Protein AF-A0A944YJB0-F1 (afdb_monomer_lite)

pLDDT: mean 83.65, std 10.59, range [33.44, 96.19]

Structure (mmCIF, N/CA/C/O backbone):
data_AF-A0A944YJB0-F1
#
_entry.id   AF-A0A944YJB0-F1
#
loop_
_atom_site.group_PDB
_atom_site.id
_atom_site.type_symbol
_atom_site.label_atom_id
_atom_site.label_alt_id
_atom_site.label_comp_id
_atom_site.label_asym_id
_atom_site.label_entity_id
_atom_site.label_seq_id
_atom_site.pdbx_PDB_ins_code
_atom_site.Cartn_x
_atom_site.Cartn_y
_atom_site.Cartn_z
_atom_site.occupancy
_atom_site.B_iso_or_equiv
_atom_site.auth_seq_id
_atom_site.auth_comp_id
_atom_site.auth_asym_id
_atom_site.auth_atom_id
_atom_site.pdbx_PDB_model_num
ATOM 1 N N . MET A 1 1 ? 10.398 2.019 25.885 1.00 33.44 1 MET A N 1
ATOM 2 C CA . MET A 1 1 ? 8.985 1.817 25.505 1.00 33.44 1 MET A CA 1
ATOM 3 C C . MET A 1 1 ? 8.683 2.812 24.390 1.00 33.44 1 MET A C 1
ATOM 5 O O . MET A 1 1 ? 8.705 4.005 24.660 1.00 33.44 1 MET A O 1
ATOM 9 N N . LYS A 1 2 ? 8.588 2.373 23.126 1.00 37.25 2 LYS A N 1
ATOM 10 C CA . LYS A 1 2 ? 8.251 3.279 22.013 1.00 37.25 2 LYS A CA 1
ATOM 11 C C . LYS A 1 2 ? 6.747 3.513 22.079 1.00 37.25 2 LYS A C 1
ATOM 13 O O . LYS A 1 2 ? 5.998 2.554 21.960 1.00 37.25 2 LYS A O 1
ATOM 18 N N . ILE A 1 3 ? 6.335 4.751 22.331 1.00 44.78 3 ILE A N 1
ATOM 19 C CA . ILE A 1 3 ? 4.931 5.157 22.259 1.00 44.78 3 ILE A CA 1
ATOM 20 C C . ILE A 1 3 ? 4.574 5.092 20.777 1.00 44.78 3 ILE A C 1
ATOM 22 O O . ILE A 1 3 ? 5.022 5.931 19.996 1.00 44.78 3 ILE A O 1
ATOM 26 N N . ILE A 1 4 ? 3.883 4.032 20.368 1.00 52.75 4 ILE A N 1
ATOM 27 C CA . ILE A 1 4 ? 3.372 3.929 19.009 1.00 52.75 4 ILE A CA 1
ATOM 28 C C . ILE A 1 4 ? 2.164 4.868 18.955 1.00 52.75 4 ILE A C 1
ATOM 30 O O . ILE A 1 4 ? 1.341 4.899 19.872 1.00 52.75 4 ILE A O 1
ATOM 34 N N . GLY A 1 5 ? 2.125 5.739 17.946 1.00 59.25 5 GLY A N 1
ATOM 35 C CA . GLY A 1 5 ? 1.084 6.756 17.834 1.00 59.25 5 GLY A CA 1
ATOM 36 C C . GLY A 1 5 ? -0.294 6.100 17.845 1.00 59.25 5 GLY A C 1
ATOM 37 O O . GLY A 1 5 ? -0.641 5.399 16.900 1.00 59.25 5 GLY A O 1
ATOM 38 N N . HIS A 1 6 ? -1.062 6.329 18.912 1.00 69.44 6 HIS A N 1
ATOM 39 C CA . HIS A 1 6 ? -2.416 5.787 19.072 1.00 69.44 6 HIS A CA 1
ATOM 40 C C . HIS A 1 6 ? -3.370 6.295 17.985 1.00 69.44 6 HIS A C 1
ATOM 42 O O . HIS A 1 6 ? -4.392 5.672 17.713 1.00 69.44 6 HIS A O 1
ATOM 48 N N . THR A 1 7 ? -3.032 7.429 17.370 1.00 78.19 7 THR A N 1
ATOM 49 C CA . THR A 1 7 ? -3.857 8.139 16.401 1.00 78.19 7 THR A CA 1
ATOM 50 C C . THR A 1 7 ? -3.038 8.578 15.187 1.00 78.19 7 THR A C 1
ATOM 52 O O . THR A 1 7 ? -1.800 8.619 15.192 1.00 78.19 7 THR A O 1
ATOM 55 N N . ILE A 1 8 ? -3.757 8.893 14.114 1.00 89.56 8 ILE A N 1
ATOM 56 C CA . ILE A 1 8 ? -3.221 9.402 12.856 1.00 89.56 8 ILE A CA 1
ATOM 57 C C . ILE A 1 8 ? -4.005 10.655 12.464 1.00 89.56 8 ILE A C 1
ATOM 59 O O . ILE A 1 8 ? -5.224 10.704 12.611 1.00 89.56 8 ILE A O 1
ATOM 63 N N . THR A 1 9 ? -3.311 11.697 12.022 1.00 91.94 9 THR A N 1
ATOM 64 C CA . THR A 1 9 ? -3.943 12.925 11.518 1.00 91.94 9 THR A CA 1
ATOM 65 C C . THR A 1 9 ? -4.574 12.691 10.146 1.00 91.94 9 THR A C 1
ATOM 67 O O . THR A 1 9 ? -4.224 11.738 9.456 1.00 91.94 9 THR A O 1
ATOM 70 N N . GLU A 1 10 ? -5.461 13.581 9.693 1.00 92.56 10 GLU A N 1
ATOM 71 C CA . GLU A 1 10 ? -6.036 13.492 8.339 1.00 92.56 10 GLU A CA 1
ATOM 72 C C . GLU A 1 10 ? -4.962 13.507 7.243 1.00 92.56 10 GLU A C 1
ATOM 74 O O . GLU A 1 10 ? -5.046 12.736 6.295 1.00 92.56 10 GLU A O 1
ATOM 79 N N . LYS A 1 11 ? -3.911 14.325 7.394 1.00 93.06 11 LYS A N 1
ATOM 80 C CA . LYS A 1 11 ? -2.787 14.370 6.441 1.00 93.06 11 LYS A CA 1
ATOM 81 C C . LYS A 1 11 ? -2.012 13.057 6.397 1.00 93.06 11 LYS A C 1
ATOM 83 O O . LYS A 1 11 ? -1.630 12.591 5.331 1.00 93.06 11 LYS A O 1
ATOM 88 N N . GLU A 1 12 ? -1.757 12.465 7.558 1.00 93.56 12 GLU A N 1
ATOM 89 C CA . GLU A 1 12 ? -1.099 11.164 7.620 1.00 93.56 12 GLU A CA 1
ATOM 90 C C . GLU A 1 12 ? -2.018 10.046 7.107 1.00 93.56 12 GLU A C 1
ATOM 92 O O . GLU A 1 12 ? -1.521 9.106 6.499 1.00 93.56 12 GLU A O 1
ATOM 97 N N . ALA A 1 13 ? -3.335 10.133 7.324 1.00 94.06 13 ALA A N 1
ATOM 98 C CA . ALA A 1 13 ? -4.310 9.169 6.815 1.00 94.06 13 ALA A CA 1
ATOM 99 C C . ALA A 1 13 ? -4.406 9.212 5.285 1.00 94.06 13 ALA A C 1
ATOM 101 O O . ALA A 1 13 ? -4.500 8.157 4.661 1.00 94.06 13 ALA A O 1
ATOM 102 N N . ASP A 1 14 ? -4.339 10.407 4.694 1.00 94.12 14 ASP A N 1
ATOM 103 C CA . ASP A 1 14 ? -4.261 10.610 3.245 1.00 94.12 14 ASP A CA 1
ATOM 104 C C . ASP A 1 14 ? -3.017 9.920 2.671 1.00 94.12 14 ASP A C 1
ATOM 106 O O . ASP A 1 14 ? -3.121 8.985 1.876 1.00 94.12 14 ASP A O 1
ATOM 110 N N . LEU A 1 15 ? -1.841 10.261 3.210 1.00 92.44 15 LEU A N 1
ATOM 111 C CA . LEU A 1 15 ? -0.568 9.658 2.815 1.00 92.44 15 LEU A CA 1
ATOM 112 C C . LEU A 1 15 ? -0.538 8.138 3.056 1.00 92.44 15 LEU A C 1
ATOM 114 O O . LEU A 1 15 ? 0.041 7.384 2.276 1.00 92.44 15 LEU A O 1
ATOM 118 N N . PHE A 1 16 ? -1.148 7.658 4.140 1.00 92.50 16 PHE A N 1
ATOM 119 C CA . PHE A 1 16 ? -1.271 6.231 4.426 1.00 92.50 16 PHE A CA 1
ATOM 120 C C . PHE A 1 16 ? -2.088 5.531 3.339 1.00 92.50 16 PHE A C 1
ATOM 122 O O . PHE A 1 16 ? -1.641 4.522 2.797 1.00 92.50 16 PHE A O 1
ATOM 129 N N . CYS A 1 17 ? -3.261 6.071 3.002 1.00 92.50 17 CYS A N 1
ATOM 130 C CA . CYS A 1 17 ? -4.140 5.519 1.975 1.00 92.50 17 CYS A CA 1
ATOM 131 C C . CYS A 1 17 ? -3.466 5.517 0.597 1.00 92.50 17 CYS A C 1
ATOM 133 O O . CYS A 1 17 ? -3.494 4.494 -0.086 1.00 92.50 17 CYS A O 1
ATOM 135 N N . GLU A 1 18 ? -2.792 6.608 0.230 1.00 90.12 18 GLU A N 1
ATOM 136 C CA . GLU A 1 18 ? -1.997 6.703 -0.998 1.00 90.12 18 GLU A CA 1
ATOM 137 C C . GLU A 1 18 ? -0.933 5.595 -1.061 1.00 90.12 18 GLU A C 1
ATOM 139 O O . GLU A 1 18 ? -0.835 4.857 -2.044 1.00 90.12 18 GLU A O 1
ATOM 144 N N . ARG A 1 19 ? -0.164 5.399 0.018 1.00 88.50 19 ARG A N 1
ATOM 145 C CA . ARG A 1 19 ? 0.891 4.375 0.046 1.00 88.50 19 ARG A CA 1
ATOM 146 C C . ARG A 1 19 ? 0.341 2.951 0.047 1.00 88.50 19 ARG A C 1
ATOM 148 O O . ARG A 1 19 ? 0.945 2.085 -0.586 1.00 88.50 19 ARG A O 1
ATOM 155 N N . ILE A 1 20 ? -0.788 2.697 0.711 1.00 89.19 20 ILE A N 1
ATOM 156 C CA . ILE A 1 20 ? -1.481 1.400 0.648 1.00 89.19 20 ILE A CA 1
ATOM 157 C C . ILE A 1 20 ? -1.942 1.107 -0.776 1.00 89.19 20 ILE A C 1
ATOM 159 O O . ILE A 1 20 ? -1.704 0.003 -1.267 1.00 89.19 20 ILE A O 1
ATOM 163 N N . PHE A 1 21 ? -2.535 2.095 -1.450 1.00 87.62 21 PHE A N 1
ATOM 164 C CA . PHE A 1 21 ? -2.920 1.973 -2.849 1.00 87.62 21 PHE A CA 1
ATOM 165 C C . PHE A 1 21 ? -1.706 1.596 -3.703 1.00 87.62 21 PHE A C 1
ATOM 167 O O . PHE A 1 21 ? -1.689 0.520 -4.295 1.00 87.62 21 PHE A O 1
ATOM 174 N N . CYS A 1 22 ? -0.637 2.395 -3.673 1.00 83.88 22 CYS A N 1
ATOM 175 C CA . CYS A 1 22 ? 0.575 2.127 -4.449 1.00 83.88 22 CYS A CA 1
ATOM 176 C C . CYS A 1 22 ? 1.168 0.734 -4.176 1.00 83.88 22 CYS A C 1
ATOM 178 O O . CYS A 1 22 ? 1.548 0.034 -5.112 1.00 83.88 22 CYS A O 1
ATOM 180 N N . LEU A 1 23 ? 1.226 0.293 -2.915 1.00 82.44 23 LEU A N 1
ATOM 181 C CA . LEU A 1 23 ? 1.753 -1.029 -2.555 1.00 82.44 23 LEU A CA 1
ATOM 182 C C . LEU A 1 23 ? 0.888 -2.178 -3.074 1.00 82.44 23 LEU A C 1
ATOM 184 O O . LEU A 1 23 ? 1.431 -3.163 -3.584 1.00 82.44 23 LEU A O 1
ATOM 188 N N . ALA A 1 24 ? -0.434 -2.062 -2.943 1.00 82.81 24 ALA A N 1
ATOM 189 C CA . ALA A 1 24 ? -1.361 -3.070 -3.436 1.00 82.81 24 ALA A CA 1
ATOM 190 C C . ALA A 1 24 ? -1.274 -3.213 -4.960 1.00 82.81 24 ALA A C 1
ATOM 192 O O . ALA A 1 24 ? -1.274 -4.326 -5.475 1.00 82.81 24 ALA A O 1
ATOM 193 N N . GLN A 1 25 ? -1.110 -2.090 -5.660 1.00 79.88 25 GLN A N 1
ATOM 194 C CA . GLN A 1 25 ? -0.963 -2.046 -7.112 1.00 79.88 25 GLN A CA 1
ATOM 195 C C . GLN A 1 25 ? 0.406 -2.548 -7.593 1.00 79.88 25 GLN A C 1
ATOM 197 O O . GLN A 1 25 ? 0.517 -3.139 -8.667 1.00 79.88 25 GLN A O 1
ATOM 202 N N . ALA A 1 26 ? 1.460 -2.316 -6.810 1.00 78.50 26 ALA A N 1
ATOM 203 C CA . ALA A 1 26 ? 2.826 -2.673 -7.168 1.00 78.50 26 ALA A CA 1
ATOM 204 C C . ALA A 1 26 ? 3.110 -4.174 -7.053 1.00 78.50 26 ALA A C 1
ATOM 206 O O . ALA A 1 26 ? 3.791 -4.739 -7.903 1.00 78.50 26 ALA A O 1
ATOM 207 N N . ARG A 1 27 ? 2.639 -4.831 -5.987 1.00 77.00 27 ARG A N 1
ATOM 208 C CA . ARG A 1 27 ? 3.052 -6.207 -5.652 1.00 77.00 27 ARG A CA 1
ATOM 209 C C . ARG A 1 27 ? 2.767 -7.246 -6.746 1.00 77.00 27 ARG A C 1
ATOM 211 O O . ARG A 1 27 ? 3.709 -7.972 -7.071 1.00 77.00 27 ARG A O 1
ATOM 218 N N . PRO A 1 28 ? 1.555 -7.322 -7.334 1.00 74.00 28 PRO A N 1
ATOM 219 C CA . PRO A 1 28 ? 1.283 -8.256 -8.429 1.00 74.00 28 PRO A CA 1
ATOM 220 C C . PRO A 1 28 ? 2.229 -8.024 -9.613 1.00 74.00 28 PRO A C 1
ATOM 222 O O . PRO A 1 28 ? 2.888 -8.948 -10.085 1.00 74.00 28 PRO A O 1
ATOM 225 N N . ARG A 1 29 ? 2.417 -6.752 -9.983 1.00 78.31 29 ARG A N 1
ATOM 226 C CA . ARG A 1 29 ? 3.264 -6.329 -11.105 1.00 78.31 29 ARG A CA 1
ATOM 227 C C . ARG A 1 29 ? 4.741 -6.622 -10.870 1.00 78.31 29 ARG A C 1
ATOM 229 O O . ARG A 1 29 ? 5.448 -7.001 -11.793 1.00 78.31 29 ARG A O 1
ATOM 236 N N . LEU A 1 30 ? 5.227 -6.497 -9.635 1.00 79.06 30 LEU A N 1
ATOM 237 C CA . LEU A 1 30 ? 6.613 -6.835 -9.301 1.00 79.06 30 LEU A CA 1
ATOM 238 C C . LEU A 1 30 ? 6.907 -8.319 -9.489 1.00 79.06 30 LEU A C 1
ATOM 240 O O . LEU A 1 30 ? 8.004 -8.653 -9.930 1.00 79.06 30 LEU A O 1
ATOM 244 N N . ARG A 1 31 ? 5.953 -9.200 -9.170 1.00 76.69 31 ARG A N 1
ATOM 245 C CA . ARG A 1 31 ? 6.117 -10.640 -9.401 1.00 76.69 31 ARG A CA 1
ATOM 246 C C . ARG A 1 31 ? 6.271 -10.933 -10.895 1.00 76.69 31 ARG A C 1
ATOM 248 O O . ARG A 1 31 ? 7.171 -11.682 -11.266 1.00 76.69 31 ARG A O 1
ATOM 255 N N . GLU A 1 32 ? 5.449 -10.299 -11.729 1.00 76.19 32 GLU A N 1
ATOM 256 C CA . GLU A 1 32 ? 5.470 -10.454 -13.188 1.00 76.19 32 GLU A CA 1
ATOM 257 C C . GLU A 1 32 ? 6.731 -9.858 -13.824 1.00 76.19 32 GLU A C 1
ATOM 259 O O . GLU A 1 32 ? 7.469 -10.557 -14.519 1.00 76.19 32 GLU A O 1
ATOM 264 N N . ILE A 1 33 ? 7.017 -8.581 -13.545 1.00 77.06 33 ILE A N 1
ATOM 265 C CA . ILE A 1 33 ? 8.134 -7.832 -14.139 1.00 77.06 33 ILE A CA 1
ATOM 266 C C . ILE A 1 33 ? 9.475 -8.489 -13.806 1.00 77.06 33 ILE A C 1
ATOM 268 O O . ILE A 1 33 ? 10.351 -8.577 -14.663 1.00 77.06 33 ILE A O 1
ATOM 272 N N . LEU A 1 34 ? 9.641 -8.954 -12.566 1.00 78.12 34 LEU A N 1
ATOM 273 C CA . LEU A 1 34 ? 10.890 -9.557 -12.099 1.00 78.12 34 LEU A CA 1
ATOM 274 C C . LEU A 1 34 ? 10.930 -11.077 -12.290 1.00 78.12 34 LEU A C 1
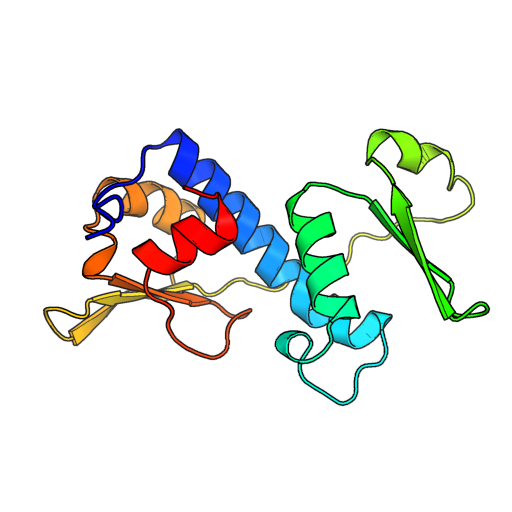ATOM 276 O O . LEU A 1 34 ? 11.915 -11.692 -11.885 1.00 78.12 34 LEU A O 1
ATOM 280 N N . LYS A 1 35 ? 9.880 -11.678 -12.872 1.00 80.00 35 LYS A N 1
ATOM 281 C CA . LYS A 1 35 ? 9.746 -13.128 -13.091 1.00 80.00 35 LYS A CA 1
ATOM 282 C C . LYS A 1 35 ? 10.100 -13.936 -11.837 1.00 80.00 35 LYS A C 1
ATOM 284 O O . LYS A 1 35 ? 10.925 -14.845 -11.877 1.00 80.00 35 LYS A O 1
ATOM 289 N N . LEU A 1 36 ? 9.530 -13.547 -10.697 1.00 77.19 36 LEU A N 1
ATOM 290 C CA . LEU A 1 36 ? 9.839 -14.181 -9.416 1.00 77.19 36 LEU A CA 1
ATOM 291 C C . LEU A 1 36 ? 9.023 -15.461 -9.238 1.00 77.19 36 LEU A C 1
ATOM 293 O O . LEU A 1 36 ? 7.796 -15.413 -9.221 1.00 77.19 36 LEU A O 1
ATOM 297 N N . ASP A 1 37 ? 9.714 -16.568 -8.966 1.00 76.25 37 ASP A N 1
ATOM 298 C CA . ASP A 1 37 ? 9.093 -17.847 -8.575 1.00 76.25 37 ASP A CA 1
ATOM 299 C C . ASP A 1 37 ? 8.578 -17.846 -7.122 1.00 76.25 37 ASP A C 1
ATOM 301 O O . ASP A 1 37 ? 7.941 -18.793 -6.665 1.00 76.25 37 ASP A O 1
ATOM 305 N N . SER A 1 38 ? 8.879 -16.790 -6.365 1.00 75.69 38 SER A N 1
ATOM 306 C CA . SER A 1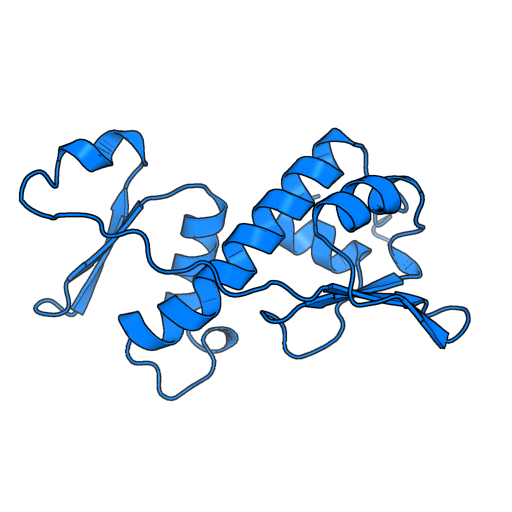 38 ? 8.554 -16.649 -4.943 1.00 75.69 38 SER A CA 1
ATOM 307 C C . SER A 1 38 ? 7.778 -15.364 -4.667 1.00 75.69 38 SER A C 1
ATOM 309 O O . SER A 1 38 ? 7.624 -14.495 -5.531 1.00 75.69 38 SER A O 1
ATOM 311 N N . ASP A 1 39 ? 7.263 -15.228 -3.444 1.00 74.88 39 ASP A N 1
ATOM 312 C CA . ASP A 1 39 ? 6.616 -13.986 -3.040 1.00 74.88 39 ASP A CA 1
ATOM 313 C C . ASP A 1 39 ? 7.596 -12.795 -3.084 1.00 74.88 39 ASP A C 1
ATOM 315 O O . ASP A 1 39 ? 8.701 -12.903 -2.538 1.00 74.88 39 ASP A O 1
ATOM 319 N N . PRO A 1 40 ? 7.214 -11.642 -3.678 1.00 77.12 40 PRO A N 1
ATOM 320 C CA . PRO A 1 40 ? 8.036 -10.432 -3.697 1.00 77.12 40 PRO A CA 1
ATOM 321 C C . PRO A 1 40 ? 8.595 -10.025 -2.327 1.00 77.12 40 PRO A C 1
ATOM 323 O O . PRO A 1 40 ? 9.688 -9.464 -2.254 1.00 77.12 40 PRO A O 1
ATOM 326 N N . LYS A 1 41 ? 7.907 -10.337 -1.220 1.00 75.25 41 LYS A N 1
ATOM 327 C CA . LYS A 1 41 ? 8.404 -10.054 0.135 1.00 75.25 41 LYS A CA 1
ATOM 328 C C . LYS A 1 41 ? 9.691 -10.808 0.480 1.00 75.25 41 LYS A C 1
ATOM 330 O O . LYS A 1 41 ? 10.395 -10.382 1.386 1.00 75.25 41 LYS A O 1
ATOM 335 N N . HIS A 1 42 ? 10.019 -11.897 -0.211 1.00 81.69 42 HIS A N 1
ATOM 336 C CA . HIS A 1 42 ? 11.244 -12.670 0.011 1.00 81.69 42 HIS A CA 1
ATOM 337 C C . HIS A 1 42 ? 12.394 -12.265 -0.921 1.00 81.69 42 HIS A C 1
ATOM 339 O O . HIS A 1 42 ? 13.523 -12.704 -0.716 1.00 81.69 42 HIS A O 1
ATOM 345 N N . SER A 1 43 ? 12.143 -11.391 -1.901 1.00 84.19 43 SER A N 1
ATOM 346 C CA . SER A 1 43 ? 13.161 -10.881 -2.822 1.00 84.19 43 SER A CA 1
ATOM 347 C C . SER A 1 43 ? 13.686 -9.513 -2.357 1.00 84.19 43 SER A C 1
ATOM 349 O O . SER A 1 43 ? 12.933 -8.533 -2.373 1.00 84.19 43 SER A O 1
ATOM 351 N N . PRO A 1 44 ? 14.980 -9.382 -1.992 1.00 85.75 44 PRO A N 1
ATOM 352 C CA . PRO A 1 44 ? 15.566 -8.089 -1.627 1.00 85.75 44 PRO A CA 1
ATOM 353 C C . PRO A 1 44 ? 15.435 -7.038 -2.737 1.00 85.75 44 PRO A C 1
ATOM 355 O O . PRO A 1 44 ? 15.224 -5.856 -2.458 1.00 85.75 44 PRO A O 1
ATOM 358 N N . LEU A 1 45 ? 15.519 -7.467 -4.002 1.00 84.56 45 LEU A N 1
ATOM 359 C CA . LEU A 1 45 ? 15.333 -6.595 -5.158 1.00 84.56 45 LEU A CA 1
ATOM 360 C C . LEU A 1 45 ? 13.889 -6.090 -5.238 1.00 84.56 45 LEU A C 1
ATOM 362 O O . LEU A 1 45 ? 13.674 -4.886 -5.365 1.00 84.56 45 LEU A O 1
ATOM 366 N N . ALA A 1 46 ? 12.901 -6.973 -5.088 1.00 84.25 46 ALA A N 1
ATOM 367 C CA . ALA A 1 46 ? 11.497 -6.575 -5.118 1.00 84.25 46 ALA A CA 1
ATOM 368 C C . ALA A 1 46 ? 11.134 -5.646 -3.952 1.00 84.25 46 ALA A C 1
ATOM 370 O O . ALA A 1 46 ? 10.442 -4.651 -4.159 1.00 84.25 46 ALA A O 1
ATOM 371 N N . GLN A 1 47 ? 11.666 -5.895 -2.749 1.00 84.06 47 GLN A N 1
ATOM 372 C CA . GLN A 1 47 ? 11.511 -4.977 -1.615 1.00 84.06 47 GLN A CA 1
ATOM 373 C C . GLN A 1 47 ? 12.117 -3.596 -1.905 1.00 84.06 47 GLN A C 1
ATOM 375 O O . GLN A 1 47 ? 11.502 -2.568 -1.608 1.00 84.06 47 GLN A O 1
ATOM 380 N N . LYS A 1 48 ? 13.314 -3.550 -2.510 1.00 85.69 48 LYS A N 1
ATOM 381 C CA . LYS A 1 48 ? 13.965 -2.292 -2.904 1.00 85.69 48 LYS A CA 1
ATOM 382 C C . LYS A 1 48 ? 13.106 -1.525 -3.907 1.00 85.69 48 LYS A C 1
ATOM 384 O O . LYS A 1 48 ? 12.921 -0.323 -3.733 1.00 85.69 48 LYS A O 1
ATOM 389 N N . ILE A 1 49 ? 12.570 -2.207 -4.916 1.00 86.06 49 ILE A N 1
ATOM 390 C CA . ILE A 1 49 ? 11.730 -1.599 -5.951 1.00 86.06 49 ILE A CA 1
ATOM 391 C C . ILE A 1 49 ? 10.408 -1.104 -5.357 1.00 86.06 49 ILE A C 1
ATOM 393 O O . ILE A 1 49 ? 10.059 0.056 -5.562 1.00 86.06 49 ILE A O 1
ATOM 397 N N . ALA A 1 50 ? 9.729 -1.915 -4.540 1.00 82.88 50 ALA A N 1
ATOM 398 C CA . ALA A 1 50 ? 8.508 -1.515 -3.841 1.00 82.88 50 ALA A CA 1
ATOM 399 C C . ALA A 1 50 ? 8.718 -0.242 -3.004 1.00 82.88 50 ALA A C 1
ATOM 401 O O . ALA A 1 50 ? 7.900 0.674 -3.042 1.00 82.88 50 ALA A O 1
ATOM 402 N N . LYS A 1 51 ? 9.856 -0.132 -2.305 1.00 84.06 51 LYS A N 1
ATOM 403 C CA . LYS A 1 51 ? 10.208 1.082 -1.558 1.00 84.06 51 LYS A CA 1
ATOM 404 C C . LYS A 1 51 ? 10.375 2.302 -2.467 1.00 84.06 51 LYS A C 1
ATOM 406 O O . LYS A 1 51 ? 9.974 3.390 -2.074 1.00 84.06 51 LYS A O 1
ATOM 411 N N . GLN A 1 52 ? 10.973 2.152 -3.650 1.00 85.62 52 GLN A N 1
ATOM 412 C CA . GLN A 1 52 ? 11.111 3.266 -4.595 1.00 85.62 52 GLN A CA 1
ATOM 413 C C . GLN A 1 52 ? 9.759 3.666 -5.210 1.00 85.62 52 GLN A C 1
ATOM 415 O O . GLN A 1 52 ? 9.509 4.862 -5.338 1.00 85.62 52 GLN A O 1
ATOM 420 N N . LEU A 1 53 ? 8.860 2.712 -5.489 1.00 80.81 53 LEU A N 1
ATOM 421 C CA . LEU A 1 53 ? 7.484 2.999 -5.939 1.00 80.81 53 LEU A CA 1
ATOM 422 C C . LEU A 1 53 ? 6.726 3.852 -4.930 1.00 80.81 53 LEU A C 1
ATOM 424 O O . LEU A 1 53 ? 6.148 4.870 -5.289 1.00 80.81 53 LEU A O 1
ATOM 428 N N . VAL A 1 54 ? 6.789 3.479 -3.651 1.00 80.31 54 VAL A N 1
ATOM 429 C CA . VAL A 1 54 ? 6.151 4.225 -2.554 1.00 80.31 54 VAL A CA 1
ATOM 430 C C . VAL A 1 54 ? 6.690 5.658 -2.422 1.00 80.31 54 VAL A C 1
ATOM 432 O O . VAL A 1 54 ? 6.025 6.522 -1.859 1.00 80.31 54 VAL A O 1
ATOM 435 N N . LEU A 1 55 ? 7.888 5.928 -2.946 1.00 81.44 55 LEU A N 1
ATOM 436 C CA . LEU A 1 55 ? 8.491 7.261 -2.993 1.00 81.44 55 LEU A CA 1
ATOM 437 C C . LEU A 1 55 ? 8.192 8.016 -4.304 1.00 81.44 55 LEU A C 1
ATOM 439 O O . LEU A 1 55 ? 8.834 9.037 -4.559 1.00 81.44 55 LEU A O 1
ATOM 443 N N . GLY A 1 56 ? 7.284 7.511 -5.146 1.00 78.56 56 GLY A N 1
ATOM 444 C CA . GLY A 1 56 ? 6.913 8.127 -6.423 1.00 78.56 56 GLY A CA 1
ATOM 445 C C . GLY A 1 56 ? 8.019 8.058 -7.480 1.00 78.56 56 GLY A C 1
ATOM 446 O O . GLY A 1 56 ? 8.166 8.965 -8.297 1.00 78.56 56 GLY A O 1
ATOM 447 N N . LYS A 1 57 ? 8.883 7.035 -7.433 1.00 84.62 57 LYS A N 1
ATOM 448 C CA . LYS A 1 57 ? 9.934 6.848 -8.443 1.00 84.62 57 LYS A CA 1
ATOM 449 C C . LYS A 1 57 ? 9.413 6.071 -9.641 1.00 84.62 57 LYS A C 1
ATOM 451 O O . LYS A 1 57 ? 8.749 5.049 -9.483 1.00 84.62 57 LYS A O 1
ATOM 456 N N . LEU A 1 58 ? 9.836 6.500 -10.826 1.00 82.62 58 LEU A N 1
ATOM 457 C CA . LEU A 1 58 ? 9.729 5.710 -12.044 1.00 82.62 58 LEU A CA 1
ATOM 458 C C . LEU A 1 58 ? 10.739 4.560 -11.979 1.00 82.62 58 LEU A C 1
ATOM 460 O O . LEU A 1 58 ? 11.913 4.774 -11.662 1.00 82.62 58 LEU A O 1
ATOM 464 N N . ILE A 1 59 ? 10.286 3.349 -12.292 1.00 85.44 59 ILE A N 1
ATOM 465 C CA . ILE A 1 59 ? 11.133 2.157 -12.362 1.00 85.44 59 ILE A CA 1
ATOM 466 C C . ILE A 1 59 ? 11.188 1.656 -13.785 1.00 85.44 59 ILE A C 1
ATOM 468 O O . ILE A 1 59 ? 10.159 1.473 -14.428 1.00 85.44 59 ILE A O 1
ATOM 472 N N . VAL A 1 60 ? 12.407 1.387 -14.234 1.00 84.56 60 VAL A N 1
ATOM 473 C CA . VAL A 1 60 ? 12.674 0.794 -15.539 1.00 84.56 60 VAL A CA 1
ATOM 474 C C . VAL A 1 60 ? 13.421 -0.506 -15.317 1.00 84.56 60 VAL A C 1
ATOM 476 O O . VAL A 1 60 ? 14.449 -0.521 -14.640 1.00 84.56 60 VAL A O 1
ATOM 479 N N . VAL A 1 61 ? 12.892 -1.587 -15.880 1.00 83.94 61 VAL A N 1
ATOM 480 C CA . VAL A 1 61 ? 13.509 -2.913 -15.836 1.00 83.94 61 VAL A CA 1
ATOM 481 C C . VAL A 1 61 ? 13.978 -3.266 -17.240 1.00 83.94 61 VAL A C 1
ATOM 483 O O . VAL A 1 61 ? 13.170 -3.430 -18.151 1.00 83.94 61 VAL A O 1
ATOM 486 N N . ASP A 1 62 ? 15.294 -3.356 -17.416 1.00 84.38 62 ASP A N 1
ATOM 487 C CA . ASP A 1 62 ? 15.920 -3.813 -18.653 1.00 84.38 62 ASP A CA 1
ATOM 488 C C . ASP A 1 62 ? 16.123 -5.329 -18.564 1.00 84.38 62 ASP A C 1
ATOM 490 O O . ASP A 1 62 ? 17.108 -5.816 -18.007 1.00 84.38 62 ASP A O 1
ATOM 494 N N . ASN A 1 63 ? 15.175 -6.082 -19.121 1.00 79.25 63 ASN A N 1
ATOM 495 C CA . ASN A 1 63 ? 15.216 -7.546 -19.134 1.00 79.25 63 ASN A CA 1
ATOM 496 C C . ASN A 1 63 ? 16.365 -8.121 -19.977 1.00 79.25 63 ASN A C 1
ATOM 498 O O . ASN A 1 63 ? 16.740 -9.271 -19.774 1.00 79.25 63 ASN A O 1
ATOM 502 N N . ASN A 1 64 ? 16.926 -7.357 -20.922 1.00 84.06 64 ASN A N 1
ATOM 503 C CA . ASN A 1 64 ? 18.049 -7.831 -21.733 1.00 84.06 64 ASN A CA 1
ATOM 504 C C . ASN A 1 64 ? 19.356 -7.767 -20.938 1.00 84.06 64 ASN A C 1
ATOM 506 O O . ASN A 1 64 ? 20.210 -8.642 -21.070 1.00 84.06 64 ASN A O 1
ATOM 510 N N . LYS A 1 65 ? 19.504 -6.730 -20.108 1.00 84.50 65 LYS A N 1
ATOM 511 C CA . LYS A 1 65 ? 20.674 -6.534 -19.241 1.00 84.50 65 LYS A CA 1
ATOM 512 C C . LYS A 1 65 ? 20.497 -7.096 -17.832 1.00 84.50 65 LYS A C 1
ATOM 514 O O . LYS A 1 65 ? 21.472 -7.148 -17.092 1.00 84.50 65 LYS A O 1
ATOM 519 N N . ASN A 1 66 ? 19.289 -7.538 -17.476 1.00 79.38 66 ASN A N 1
ATOM 520 C CA . ASN A 1 66 ? 18.895 -7.895 -16.110 1.00 79.38 66 ASN A CA 1
ATOM 521 C C . ASN A 1 66 ? 19.164 -6.764 -15.101 1.00 79.38 66 ASN A C 1
ATOM 523 O O . ASN A 1 66 ? 19.592 -7.015 -13.975 1.00 79.38 66 ASN A O 1
ATOM 527 N N . ASP A 1 67 ? 18.902 -5.522 -15.511 1.00 84.38 67 ASP A N 1
ATOM 528 C CA . ASP A 1 67 ? 19.171 -4.323 -14.715 1.00 84.38 67 ASP A CA 1
ATOM 529 C C . ASP A 1 67 ? 17.889 -3.571 -14.346 1.00 84.38 67 ASP A C 1
ATOM 531 O O . ASP A 1 67 ? 16.882 -3.609 -15.058 1.00 84.38 67 ASP A O 1
ATOM 535 N N . VAL A 1 68 ? 17.939 -2.852 -13.221 1.00 86.12 68 VAL A N 1
ATOM 536 C CA . VAL A 1 68 ? 16.825 -2.038 -12.718 1.00 86.12 68 VAL A CA 1
ATOM 537 C C . VAL A 1 68 ? 17.296 -0.623 -12.409 1.00 86.12 68 VAL A C 1
ATOM 539 O O . VAL A 1 68 ? 18.188 -0.415 -11.583 1.00 86.12 68 VAL A O 1
ATOM 542 N N . PHE A 1 69 ? 16.636 0.356 -13.020 1.00 87.31 69 PHE A N 1
ATOM 543 C CA . PHE A 1 69 ? 16.923 1.777 -12.862 1.00 87.31 69 PHE A CA 1
ATOM 544 C C . PHE A 1 69 ? 15.781 2.494 -12.137 1.00 87.31 69 PHE A C 1
ATOM 546 O O . PHE A 1 69 ? 14.608 2.155 -12.300 1.00 87.31 69 PHE A O 1
ATOM 553 N N . PHE A 1 70 ? 16.137 3.512 -11.348 1.00 88.81 70 PHE A N 1
ATOM 554 C CA . PHE A 1 70 ? 15.193 4.345 -10.604 1.00 88.81 70 PHE A CA 1
ATOM 555 C C . PHE A 1 70 ? 15.343 5.797 -11.030 1.00 88.81 70 PHE A C 1
ATOM 557 O O . PHE A 1 70 ? 16.402 6.400 -10.843 1.00 88.81 70 PHE A O 1
ATOM 564 N N . PHE A 1 71 ? 14.265 6.376 -11.534 1.00 85.38 71 PHE A N 1
ATOM 565 C CA . PHE A 1 71 ? 14.223 7.768 -11.946 1.00 85.38 71 PHE A CA 1
ATOM 566 C C . PHE A 1 71 ? 13.194 8.535 -11.124 1.00 85.38 71 PHE A C 1
ATOM 568 O O . PHE A 1 71 ? 12.306 7.974 -10.482 1.00 85.38 71 PHE A O 1
ATOM 575 N N . ARG A 1 72 ? 13.343 9.855 -11.098 1.00 83.94 72 ARG A N 1
ATOM 576 C CA . ARG A 1 72 ? 12.254 10.726 -10.662 1.00 83.94 72 ARG A CA 1
ATOM 577 C C . ARG A 1 72 ? 11.182 10.737 -11.755 1.00 83.94 72 ARG A C 1
ATOM 579 O O . ARG A 1 72 ? 11.504 10.550 -12.924 1.00 83.94 72 ARG A O 1
ATOM 586 N N . GLU A 1 73 ? 9.928 10.935 -11.370 1.00 76.31 73 GLU A N 1
ATOM 587 C CA . GLU A 1 73 ? 8.798 10.971 -12.308 1.00 76.31 73 GLU A CA 1
ATOM 588 C C . GLU A 1 73 ? 8.964 12.043 -13.399 1.00 76.31 73 GLU A C 1
ATOM 590 O O . GLU A 1 73 ? 8.621 11.813 -14.558 1.00 76.31 73 GLU A O 1
ATOM 595 N N . ASP A 1 74 ? 9.584 13.177 -13.056 1.00 81.56 74 ASP A N 1
ATOM 596 C CA . ASP A 1 74 ? 9.888 14.271 -13.984 1.00 81.56 74 ASP A CA 1
ATOM 597 C C . ASP A 1 74 ? 10.809 13.856 -15.138 1.00 81.56 74 ASP A C 1
ATOM 599 O O . ASP A 1 74 ? 10.827 14.546 -16.148 1.00 81.56 74 ASP A O 1
ATOM 603 N N . LYS A 1 75 ? 11.515 12.722 -15.042 1.00 82.12 75 LYS A N 1
ATOM 604 C CA . LYS A 1 75 ? 12.348 12.138 -16.107 1.00 82.12 75 LYS A CA 1
ATOM 605 C C . LYS A 1 75 ? 11.598 11.176 -17.030 1.00 82.12 75 LYS A C 1
ATOM 607 O O . LYS A 1 75 ? 12.207 10.605 -17.927 1.00 82.12 75 LYS A O 1
ATOM 612 N N . SER A 1 76 ? 10.292 10.984 -16.852 1.00 75.06 76 SER A N 1
ATOM 613 C CA . SER A 1 76 ? 9.478 10.133 -17.739 1.00 75.06 76 SER A CA 1
ATOM 614 C C . SER A 1 76 ? 9.565 10.545 -19.217 1.00 75.06 76 SER A C 1
ATOM 616 O O . SER A 1 76 ? 9.546 9.684 -20.090 1.00 75.06 76 SER A O 1
ATOM 618 N N . HIS A 1 77 ? 9.762 11.837 -19.498 1.00 79.31 77 HIS A N 1
ATOM 619 C CA . HIS A 1 77 ? 9.963 12.369 -20.849 1.00 79.31 77 HIS A CA 1
ATOM 620 C C . HIS A 1 77 ? 11.243 11.872 -21.545 1.00 79.31 77 HIS A C 1
ATOM 622 O O . HIS A 1 77 ? 11.356 12.024 -22.756 1.00 79.31 77 HIS A O 1
ATOM 628 N N . GLU A 1 78 ? 12.204 11.291 -20.817 1.00 82.44 78 GLU A N 1
ATOM 629 C CA . GLU A 1 78 ? 13.407 10.682 -21.406 1.00 82.44 78 GLU A CA 1
ATOM 630 C C . GLU A 1 78 ? 13.077 9.374 -22.158 1.00 82.44 78 GLU A C 1
ATOM 632 O O . GLU A 1 78 ? 13.883 8.902 -22.956 1.00 82.44 78 GLU A O 1
ATOM 637 N N . PHE A 1 79 ? 11.883 8.804 -21.949 1.00 78.38 79 PHE A N 1
ATOM 638 C CA . PHE A 1 79 ? 11.418 7.555 -22.559 1.00 78.38 79 PHE A CA 1
ATOM 639 C C . PHE A 1 79 ? 10.382 7.807 -23.666 1.00 78.38 79 PHE A C 1
ATOM 641 O O . PHE A 1 79 ? 9.298 7.228 -23.656 1.00 78.38 79 PHE A O 1
ATOM 648 N N . THR A 1 80 ? 10.706 8.672 -24.634 1.00 75.31 80 THR A N 1
ATOM 649 C CA . THR A 1 80 ? 9.785 9.075 -25.721 1.00 75.31 80 THR A CA 1
ATOM 650 C C . THR A 1 80 ? 9.327 7.925 -26.610 1.00 75.31 80 THR A C 1
ATOM 652 O O . THR A 1 80 ? 8.246 7.988 -27.192 1.00 75.31 80 THR A O 1
ATOM 655 N N . ASP A 1 81 ? 10.136 6.872 -26.698 1.00 81.50 81 ASP A N 1
ATOM 656 C CA . ASP A 1 81 ? 9.898 5.734 -27.588 1.00 81.50 81 ASP A CA 1
ATOM 657 C C . ASP A 1 81 ? 9.087 4.621 -26.902 1.00 81.50 81 ASP A C 1
ATOM 659 O O . ASP A 1 81 ? 8.812 3.579 -27.498 1.00 81.50 81 ASP A O 1
ATOM 663 N N . VAL A 1 82 ? 8.697 4.828 -25.639 1.00 73.81 82 VAL A N 1
ATOM 664 C CA . VAL A 1 82 ? 7.932 3.869 -24.843 1.00 73.81 82 VAL A CA 1
ATOM 665 C C . VAL A 1 82 ? 6.533 4.422 -24.610 1.00 73.81 82 VAL A C 1
ATOM 667 O O . VAL A 1 82 ? 6.337 5.410 -23.907 1.00 73.81 82 VAL A O 1
ATOM 670 N N . THR A 1 83 ? 5.527 3.753 -25.170 1.00 74.31 83 THR A N 1
ATOM 671 C CA . THR A 1 83 ? 4.133 4.049 -24.821 1.00 74.31 83 THR A CA 1
ATOM 672 C C . THR A 1 83 ? 3.816 3.409 -23.475 1.00 74.31 83 THR A C 1
ATOM 674 O O . THR A 1 83 ? 3.763 2.185 -23.359 1.00 74.31 83 THR A O 1
ATOM 677 N N . LEU A 1 84 ? 3.603 4.238 -22.454 1.00 71.25 84 LEU A N 1
ATOM 678 C CA . LEU A 1 84 ? 3.127 3.785 -21.151 1.00 71.25 84 LEU A CA 1
ATOM 679 C C . LEU A 1 84 ? 1.625 3.517 -21.245 1.00 71.25 84 LEU A C 1
ATOM 681 O O . LEU A 1 84 ? 0.815 4.443 -21.254 1.00 71.25 84 LEU A O 1
ATOM 685 N N . LEU A 1 85 ? 1.255 2.245 -21.340 1.00 70.00 85 LEU A N 1
ATOM 686 C CA . LEU A 1 85 ? -0.137 1.834 -21.225 1.00 70.00 85 LEU A CA 1
ATOM 687 C C . LEU A 1 85 ? -0.464 1.672 -19.744 1.00 70.00 85 LEU A C 1
ATOM 689 O O . LEU A 1 85 ? 0.181 0.893 -19.041 1.00 70.00 85 LEU A O 1
ATOM 693 N N . ALA A 1 86 ? -1.446 2.438 -19.275 1.00 69.19 86 ALA A N 1
ATOM 694 C CA . ALA A 1 86 ? -2.011 2.216 -17.958 1.00 69.19 86 ALA A CA 1
ATOM 695 C C . ALA A 1 86 ? -2.726 0.866 -17.980 1.00 69.19 86 ALA A C 1
ATOM 697 O O . ALA A 1 86 ? -3.629 0.636 -18.782 1.00 69.19 86 ALA A O 1
ATOM 698 N N . ASP A 1 87 ? -2.269 -0.020 -17.117 1.00 69.69 87 ASP A N 1
ATOM 699 C CA . ASP A 1 87 ? -2.907 -1.300 -16.891 1.00 69.69 87 ASP A CA 1
ATOM 700 C C . ASP A 1 87 ? -4.154 -1.112 -16.013 1.00 69.69 87 ASP A C 1
ATOM 702 O O . ASP A 1 87 ? -4.250 -0.138 -15.252 1.00 69.69 87 ASP A O 1
ATOM 706 N N . GLU A 1 88 ? -5.121 -2.025 -16.120 1.00 69.19 88 GLU A N 1
ATOM 707 C CA . GL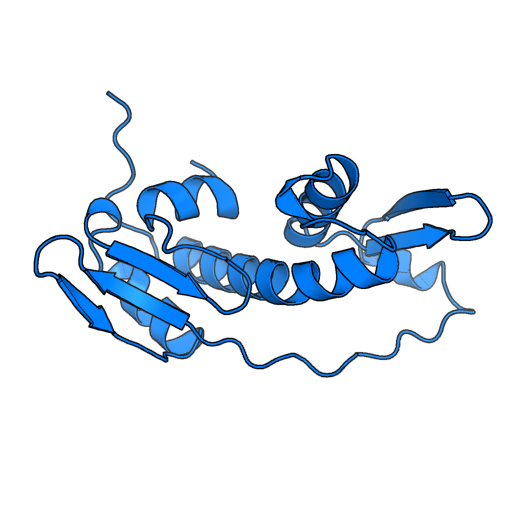U A 1 88 ? -6.331 -1.947 -15.305 1.00 69.19 88 GLU A CA 1
ATOM 708 C C . GLU A 1 88 ? -5.946 -1.976 -13.822 1.00 69.19 88 GLU A C 1
ATOM 710 O O . GLU A 1 88 ? -5.047 -2.696 -13.380 1.00 69.19 88 GLU A O 1
ATOM 715 N N . THR A 1 89 ? -6.576 -1.112 -13.032 1.00 68.94 89 THR A N 1
ATOM 716 C CA . THR A 1 89 ? -6.293 -1.023 -11.599 1.00 68.94 89 THR A CA 1
ATOM 717 C C . THR A 1 89 ? -7.055 -2.150 -10.905 1.00 68.94 89 THR A C 1
ATOM 719 O O . THR A 1 89 ? -8.279 -2.045 -10.828 1.00 68.94 89 THR A O 1
ATOM 722 N N . PRO A 1 90 ? -6.395 -3.218 -10.406 1.00 67.94 90 PRO A N 1
ATOM 723 C CA . PRO A 1 90 ? -7.072 -4.252 -9.637 1.00 67.94 90 PRO A CA 1
ATOM 724 C C . PRO A 1 90 ? -7.872 -3.644 -8.490 1.00 67.94 90 PRO A C 1
ATOM 726 O O . PRO A 1 90 ? -7.397 -2.725 -7.805 1.00 67.94 90 PRO A O 1
ATOM 729 N N . GLU A 1 91 ? -9.080 -4.174 -8.287 1.00 77.38 91 GLU A N 1
ATOM 730 C CA . GLU A 1 91 ? -9.934 -3.783 -7.172 1.00 77.38 91 GLU A CA 1
ATOM 731 C C . GLU A 1 91 ? -9.207 -4.032 -5.848 1.00 77.38 91 GLU A C 1
ATOM 733 O O . GLU A 1 91 ? -8.614 -5.087 -5.616 1.00 77.38 91 GLU A O 1
ATOM 738 N N . LEU A 1 92 ? -9.225 -3.018 -4.983 1.00 85.69 92 LEU A N 1
ATOM 739 C CA . LEU A 1 92 ? -8.606 -3.088 -3.670 1.00 85.69 92 LEU A CA 1
ATOM 740 C C . LEU A 1 92 ? -9.676 -3.364 -2.621 1.00 85.69 92 LEU A C 1
ATOM 742 O O . LEU A 1 92 ? -10.414 -2.462 -2.218 1.00 85.69 92 LEU A O 1
ATOM 746 N N . GLU A 1 93 ? -9.709 -4.597 -2.138 1.00 89.62 93 GLU A N 1
ATOM 747 C CA . GLU A 1 93 ? -10.496 -4.961 -0.970 1.00 89.62 93 GLU A CA 1
ATOM 748 C C . GLU A 1 93 ? -9.706 -4.608 0.287 1.00 89.62 93 GLU A C 1
ATOM 750 O O . GLU A 1 93 ? -8.512 -4.894 0.382 1.00 89.62 93 GLU A O 1
ATOM 755 N N . ILE A 1 94 ? -10.364 -3.966 1.253 1.00 93.81 94 ILE A N 1
ATOM 756 C CA . ILE A 1 94 ? -9.762 -3.599 2.537 1.00 93.81 94 ILE A CA 1
ATOM 757 C C . ILE A 1 94 ? -10.659 -4.100 3.654 1.00 93.81 94 ILE A C 1
ATOM 759 O O . ILE A 1 94 ? -11.851 -3.792 3.693 1.00 93.81 94 ILE A O 1
ATOM 763 N N . HIS A 1 95 ? -10.062 -4.822 4.592 1.00 95.88 95 HIS A N 1
ATOM 764 C CA . HIS A 1 95 ? -10.717 -5.345 5.779 1.00 95.88 95 HIS A CA 1
ATOM 765 C C . HIS A 1 95 ? -9.997 -4.825 7.021 1.00 95.88 95 HIS A C 1
ATOM 767 O O . HIS A 1 95 ? -8.768 -4.798 7.088 1.00 95.88 95 HIS A O 1
ATOM 773 N N . LEU A 1 96 ? -10.766 -4.404 8.019 1.00 95.94 96 LEU A N 1
ATOM 774 C CA . LEU A 1 96 ? -10.266 -4.037 9.337 1.00 95.94 96 LEU A CA 1
ATOM 775 C C . LEU A 1 96 ? -10.721 -5.078 10.350 1.00 95.94 96 LEU A C 1
ATOM 777 O O . LEU A 1 96 ? -11.900 -5.408 10.411 1.00 95.94 96 LEU A O 1
ATOM 781 N N . TYR A 1 97 ? -9.808 -5.538 11.190 1.00 96.19 97 TYR A N 1
ATOM 782 C CA . TYR A 1 97 ? -10.098 -6.444 12.289 1.00 96.19 97 TYR A CA 1
ATOM 783 C C . TYR A 1 97 ? -9.826 -5.743 13.616 1.00 96.19 97 TYR A C 1
ATOM 785 O O . TYR A 1 97 ? -8.728 -5.243 13.852 1.00 96.19 97 TYR A O 1
ATOM 793 N N . ASN A 1 98 ? -10.834 -5.676 14.481 1.00 94.81 98 ASN A N 1
ATOM 794 C CA . ASN A 1 98 ? -10.704 -5.136 15.825 1.00 94.81 98 ASN A CA 1
ATOM 795 C C . ASN A 1 98 ? -10.214 -6.243 16.770 1.00 94.81 98 ASN A C 1
ATOM 797 O O . ASN A 1 98 ? -10.969 -7.135 17.156 1.00 94.81 98 ASN A O 1
ATOM 801 N N . ASN A 1 99 ? -8.955 -6.147 17.188 1.00 92.31 99 ASN A N 1
ATOM 802 C CA . ASN A 1 99 ? -8.291 -7.123 18.051 1.00 92.31 99 ASN A CA 1
ATOM 803 C C . ASN A 1 99 ? -8.893 -7.185 19.465 1.00 92.31 99 ASN A C 1
ATOM 805 O O . ASN A 1 99 ? -8.718 -8.178 20.166 1.00 92.31 99 ASN A O 1
ATOM 809 N N . ARG A 1 100 ? -9.601 -6.136 19.902 1.00 91.25 100 ARG A N 1
ATOM 810 C CA . ARG A 1 100 ? -10.179 -6.042 21.248 1.00 91.25 100 ARG A CA 1
ATOM 811 C C . ARG A 1 100 ? -11.498 -6.797 21.382 1.00 91.25 100 ARG A C 1
ATOM 813 O O . ARG A 1 100 ? -11.765 -7.359 22.439 1.00 91.25 100 ARG A O 1
ATOM 820 N N . ASN A 1 101 ? -12.342 -6.772 20.353 1.00 9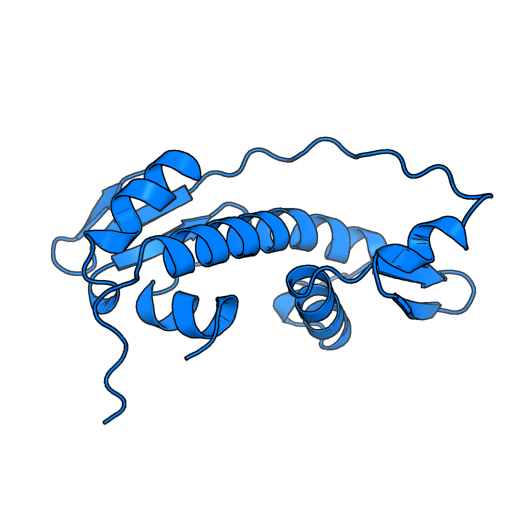3.00 101 ASN A N 1
ATOM 821 C CA . ASN A 1 101 ? -13.670 -7.398 20.386 1.00 93.00 101 ASN A CA 1
ATOM 822 C C . ASN A 1 101 ? -13.881 -8.480 19.316 1.00 93.00 101 ASN A C 1
ATOM 824 O O . ASN A 1 101 ? -14.972 -9.039 19.236 1.00 93.00 101 ASN A O 1
ATOM 828 N N . GLY A 1 102 ? -12.859 -8.776 18.510 1.00 92.06 102 GLY A N 1
ATOM 829 C CA . GLY A 1 102 ? -12.886 -9.816 17.483 1.00 92.06 102 GLY A CA 1
ATOM 830 C C . GLY A 1 102 ? -13.775 -9.499 16.282 1.00 92.06 102 GLY A C 1
ATOM 831 O O . GLY A 1 102 ? -14.133 -10.401 15.530 1.00 92.06 102 GLY A O 1
ATOM 832 N N . LYS A 1 103 ? -14.186 -8.237 16.108 1.00 94.19 103 LYS A N 1
ATOM 833 C CA . LYS A 1 103 ? -15.085 -7.840 15.025 1.00 94.19 103 LYS A CA 1
ATOM 834 C C . LYS A 1 103 ? -14.308 -7.462 13.772 1.00 94.19 103 LYS A C 1
ATOM 836 O O . LYS A 1 103 ? -13.428 -6.604 13.814 1.00 94.19 103 LYS A O 1
ATOM 841 N N . GLU A 1 104 ? -14.731 -8.017 12.646 1.00 93.88 104 GLU A N 1
ATOM 842 C CA . GLU A 1 104 ? -14.264 -7.621 11.323 1.00 93.88 104 GLU A CA 1
ATOM 843 C C . GLU A 1 104 ? -15.188 -6.567 10.687 1.00 93.88 104 GLU A C 1
ATOM 845 O O . GLU A 1 104 ? -16.406 -6.550 10.899 1.00 93.88 104 GLU A O 1
ATOM 850 N N . LEU A 1 105 ? -14.598 -5.661 9.915 1.00 93.31 105 LEU A N 1
ATOM 851 C CA . LEU A 1 105 ? -15.262 -4.626 9.139 1.00 93.31 105 LEU A CA 1
ATOM 852 C C . LEU A 1 105 ? -14.655 -4.601 7.731 1.00 93.31 105 LEU A C 1
ATOM 854 O O . LEU A 1 105 ? -13.549 -4.102 7.543 1.00 93.31 105 LEU A O 1
ATOM 858 N N . GLY A 1 106 ? -15.392 -5.088 6.739 1.00 91.38 106 GLY A N 1
ATOM 859 C CA . GLY A 1 106 ? -14.930 -5.117 5.355 1.00 91.38 106 GLY A CA 1
ATOM 860 C C . GLY A 1 106 ? -15.888 -5.876 4.431 1.00 91.38 106 GLY A C 1
ATOM 861 O O . GLY A 1 106 ? -16.794 -6.544 4.936 1.00 91.38 106 GLY A O 1
ATOM 862 N N . PRO A 1 107 ? -15.719 -5.752 3.104 1.00 93.62 107 PRO A N 1
ATOM 863 C CA . PRO A 1 107 ? -14.761 -4.866 2.440 1.00 93.62 107 PRO A CA 1
ATOM 864 C C . PRO A 1 107 ? -15.163 -3.382 2.558 1.00 93.62 107 PRO A C 1
ATOM 866 O O . PRO A 1 107 ? -16.344 -3.024 2.560 1.00 93.62 107 PRO A O 1
ATOM 869 N N . ILE A 1 108 ? -14.179 -2.491 2.696 1.00 94.25 108 ILE A N 1
ATOM 870 C CA . ILE A 1 108 ? -14.363 -1.032 2.671 1.00 94.25 108 ILE A CA 1
ATOM 871 C C . ILE A 1 108 ? -13.494 -0.393 1.587 1.00 94.25 108 ILE A C 1
ATOM 873 O O . ILE A 1 108 ? -12.424 -0.893 1.261 1.00 94.25 108 ILE A O 1
ATOM 877 N N . SER A 1 109 ? -13.931 0.746 1.048 1.00 91.81 109 SER A N 1
ATOM 878 C CA . SER A 1 109 ? -13.121 1.521 0.104 1.00 91.81 109 SER A CA 1
ATOM 879 C C . SER A 1 109 ? -11.972 2.259 0.802 1.00 91.81 109 SER A C 1
ATOM 881 O O . SER A 1 109 ? -12.065 2.582 1.990 1.00 91.81 109 SER A O 1
ATOM 883 N N . LEU A 1 110 ? -10.933 2.624 0.040 1.00 91.50 110 LEU A N 1
ATOM 884 C CA . LEU A 1 110 ? -9.866 3.539 0.483 1.00 91.50 110 LEU A CA 1
ATOM 885 C C . LEU A 1 110 ? -10.424 4.838 1.073 1.00 91.50 110 LEU A C 1
ATOM 887 O O . LEU A 1 110 ? -9.986 5.274 2.132 1.00 91.50 110 LEU A O 1
ATOM 891 N N . LEU A 1 111 ? -11.443 5.420 0.434 1.00 92.69 111 LEU A N 1
ATOM 892 C CA . LEU A 1 111 ? -12.088 6.640 0.920 1.00 92.69 111 LEU A CA 1
ATOM 893 C C . LEU A 1 111 ? -12.735 6.434 2.298 1.00 92.69 111 LEU A C 1
ATOM 895 O O . LEU A 1 111 ? -12.633 7.283 3.182 1.00 92.69 111 LEU A O 1
ATOM 899 N N . LYS A 1 112 ? -13.392 5.290 2.513 1.00 94.44 112 LYS A N 1
ATOM 900 C CA . LYS A 1 112 ? -13.974 4.962 3.817 1.00 94.44 112 LYS A CA 1
ATOM 901 C C . LYS A 1 112 ? -12.886 4.708 4.861 1.00 94.44 112 LYS A C 1
ATOM 903 O O . LYS A 1 112 ? -13.043 5.153 5.995 1.00 94.44 11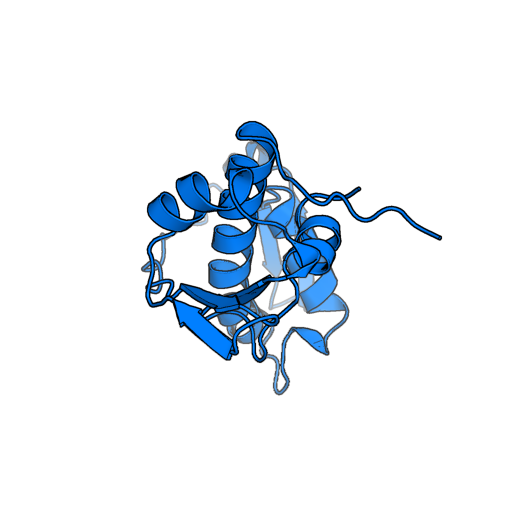2 LYS A O 1
ATOM 908 N N . LEU A 1 113 ? -11.792 4.042 4.486 1.00 94.62 113 LEU A N 1
ATOM 909 C CA . LEU A 1 113 ? -10.630 3.861 5.356 1.00 94.62 113 LEU A CA 1
ATOM 910 C C . LEU A 1 113 ? -10.048 5.216 5.790 1.00 94.62 113 LEU A C 1
ATOM 912 O O . LEU A 1 113 ? -9.865 5.423 6.987 1.00 94.62 113 LEU A O 1
ATOM 916 N N . TYR A 1 114 ? -9.844 6.147 4.854 1.00 95.00 114 TYR A N 1
ATOM 917 C CA . TYR A 1 114 ? -9.356 7.503 5.120 1.00 95.00 114 TYR A CA 1
ATOM 918 C C . TYR A 1 114 ? -10.162 8.206 6.222 1.00 95.00 114 TYR A C 1
ATOM 920 O O . TYR A 1 114 ? -9.590 8.697 7.191 1.00 95.00 114 TYR A O 1
ATOM 928 N N . TYR A 1 115 ? -11.496 8.181 6.141 1.00 94.81 115 TYR A N 1
ATOM 929 C CA . TYR A 1 115 ? -12.354 8.814 7.152 1.00 94.81 115 TYR A CA 1
ATOM 930 C C . TYR A 1 115 ? -12.427 8.068 8.491 1.00 94.81 115 TYR A C 1
ATOM 932 O O . TYR A 1 115 ? -12.845 8.652 9.500 1.00 94.81 115 TYR A O 1
ATOM 940 N N . LEU A 1 116 ? -12.101 6.774 8.506 1.00 93.75 116 LEU A N 1
ATOM 941 C CA . LEU A 1 116 ? -12.080 5.963 9.721 1.00 93.75 116 LEU A CA 1
ATOM 942 C C . LEU A 1 116 ? -10.765 6.133 10.476 1.00 93.75 116 LEU A C 1
ATOM 944 O O . LEU A 1 116 ? -10.808 6.306 11.689 1.00 93.75 116 LEU A O 1
ATOM 948 N N . LEU A 1 117 ? -9.629 6.118 9.776 1.00 93.75 117 LEU A N 1
ATOM 949 C CA . LEU A 1 117 ? -8.280 6.096 10.345 1.00 93.75 117 LEU A CA 1
ATOM 950 C C . LEU A 1 117 ? -8.067 7.102 11.497 1.00 93.75 117 LEU A C 1
ATOM 952 O O . LEU A 1 117 ? -7.653 6.656 12.568 1.00 93.75 117 LEU A O 1
ATOM 956 N N . PRO A 1 118 ? -8.426 8.399 11.377 1.00 92.88 118 PRO A N 1
ATOM 957 C CA . PRO A 1 118 ? -8.246 9.365 12.466 1.00 92.88 118 PRO A CA 1
ATOM 958 C C . PRO A 1 118 ? -9.063 9.086 13.735 1.00 92.88 118 PRO A C 1
ATOM 960 O O . PRO A 1 118 ? -8.785 9.655 14.788 1.00 92.88 118 PRO A O 1
ATOM 963 N N . LYS A 1 119 ? -10.094 8.239 13.643 1.00 91.75 119 LYS A N 1
ATOM 964 C CA . LYS A 1 119 ? -11.027 7.908 14.731 1.00 91.75 119 LYS A CA 1
ATOM 965 C C . LYS A 1 119 ? -10.689 6.584 15.417 1.00 91.75 119 LYS A C 1
ATOM 967 O O . LYS A 1 119 ? -11.331 6.240 16.408 1.00 91.75 119 LYS A O 1
ATOM 972 N N . LEU A 1 120 ? -9.747 5.814 14.872 1.00 91.06 120 LEU A N 1
ATOM 973 C CA . LEU A 1 120 ? -9.378 4.498 15.385 1.00 91.06 120 LEU A CA 1
ATOM 974 C C . LEU A 1 120 ? -8.202 4.602 16.355 1.00 91.06 120 LEU A C 1
ATOM 976 O O . LEU A 1 120 ? -7.283 5.393 16.152 1.00 91.06 120 LEU A O 1
ATOM 980 N N . ASN A 1 121 ? -8.202 3.733 17.367 1.00 91.75 121 ASN A N 1
ATOM 981 C CA . ASN A 1 121 ? -6.985 3.408 18.100 1.00 91.75 121 ASN A CA 1
ATOM 982 C C . ASN A 1 121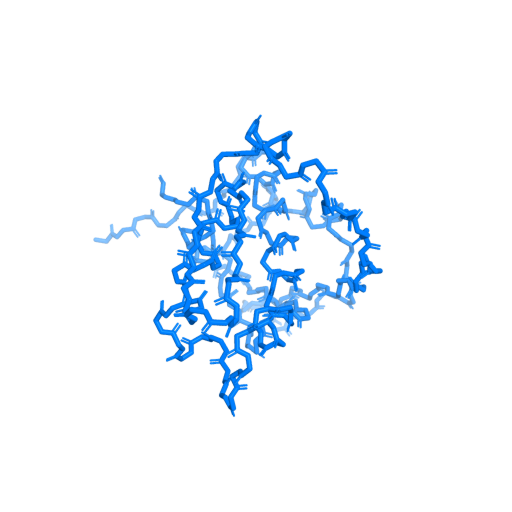 ? -6.171 2.420 17.255 1.00 91.75 121 ASN A C 1
ATOM 984 O O . ASN A 1 121 ? -6.552 1.257 17.142 1.00 91.75 121 ASN A O 1
ATOM 988 N N . LEU A 1 122 ? -5.069 2.865 16.650 1.00 91.69 122 LEU A N 1
ATOM 989 C CA . LEU A 1 122 ? -4.310 2.038 15.703 1.00 91.69 122 LEU A CA 1
ATOM 990 C C . LEU A 1 122 ? -3.745 0.752 16.326 1.00 91.69 122 LEU A C 1
ATOM 992 O O . LEU A 1 122 ? -3.538 -0.227 15.615 1.00 91.69 122 LEU A O 1
ATOM 996 N N . GLU A 1 123 ? -3.508 0.725 17.639 1.00 91.69 123 GLU A N 1
ATOM 997 C CA . GLU A 1 123 ? -3.002 -0.471 18.325 1.00 91.69 123 GLU A CA 1
ATOM 998 C C . GLU A 1 123 ? -4.072 -1.570 18.430 1.00 91.69 123 GLU A C 1
ATOM 1000 O O . GLU A 1 123 ? -3.751 -2.757 18.430 1.00 91.69 123 GLU A O 1
ATOM 1005 N N . GLU A 1 124 ? -5.354 -1.194 18.456 1.00 93.44 124 GLU A N 1
ATOM 1006 C CA . GLU A 1 124 ? -6.479 -2.124 18.604 1.00 93.44 124 GLU A CA 1
ATOM 1007 C C . GLU A 1 124 ? -6.954 -2.717 17.275 1.00 93.44 124 GLU A C 1
ATOM 1009 O O . GLU A 1 124 ? -7.760 -3.646 17.280 1.00 93.44 124 GLU A O 1
ATOM 1014 N N . PHE A 1 125 ? -6.478 -2.210 16.140 1.00 94.75 125 PHE A N 1
ATOM 1015 C CA . PHE A 1 125 ? -6.966 -2.608 14.825 1.00 94.75 125 PHE A CA 1
ATOM 1016 C C . PHE A 1 125 ? -5.845 -3.160 13.951 1.00 94.75 125 PHE A C 1
ATOM 1018 O O . PHE A 1 125 ? -4.734 -2.635 13.918 1.00 94.75 125 PHE A O 1
ATOM 1025 N N . SER A 1 126 ? -6.166 -4.203 13.200 1.00 95.44 126 SER A N 1
ATOM 1026 C CA . SER A 1 126 ? -5.323 -4.745 12.141 1.00 95.44 126 SER A CA 1
ATOM 1027 C C . SER A 1 126 ? -5.998 -4.533 10.792 1.00 95.44 126 SER A C 1
ATOM 1029 O O . SER A 1 126 ? -7.224 -4.541 10.700 1.00 95.44 126 SER A O 1
ATOM 1031 N N . LEU A 1 127 ? -5.206 -4.336 9.747 1.00 94.88 127 LEU A N 1
ATOM 1032 C CA . LEU A 1 127 ? -5.666 -4.131 8.382 1.00 94.88 127 LEU A CA 1
ATOM 1033 C C . LEU A 1 127 ? -5.200 -5.289 7.509 1.00 94.88 127 LEU A C 1
ATOM 1035 O O . LEU A 1 127 ? -4.031 -5.672 7.549 1.00 94.88 127 LEU A O 1
ATOM 1039 N N . TRP A 1 128 ? -6.123 -5.806 6.710 1.00 93.62 128 TRP A N 1
ATOM 1040 C CA . TRP A 1 128 ? -5.854 -6.673 5.575 1.00 93.62 128 TRP A CA 1
ATOM 1041 C C . TRP A 1 128 ? -6.274 -5.952 4.292 1.00 93.62 128 TRP A C 1
ATOM 1043 O O . TRP A 1 128 ? -7.236 -5.181 4.289 1.00 93.62 128 TRP A O 1
ATOM 1053 N N . HIS A 1 129 ? -5.545 -6.175 3.206 1.00 88.12 129 HIS A N 1
ATOM 1054 C CA . HIS A 1 129 ? -5.957 -5.761 1.873 1.00 88.12 129 HIS A CA 1
ATOM 1055 C C . HIS A 1 129 ? -5.462 -6.771 0.839 1.00 88.12 129 HIS A C 1
ATOM 1057 O O . HIS A 1 129 ? -4.506 -7.490 1.117 1.00 88.12 129 HIS A O 1
ATOM 1063 N N . THR A 1 130 ? -6.021 -6.770 -0.373 1.00 78.50 130 THR A N 1
ATOM 1064 C CA . THR A 1 130 ? -5.702 -7.730 -1.460 1.00 78.50 130 THR A CA 1
ATOM 1065 C C . THR A 1 130 ? -4.200 -7.850 -1.797 1.00 78.50 130 THR A C 1
ATOM 1067 O O . THR A 1 130 ? -3.766 -8.794 -2.446 1.00 78.50 130 THR A O 1
ATOM 1070 N N . GLY A 1 131 ? -3.373 -6.903 -1.344 1.00 70.00 131 GLY A N 1
ATOM 1071 C CA . GLY A 1 131 ? -1.922 -6.901 -1.526 1.00 70.00 131 GLY A CA 1
ATOM 1072 C C . GLY A 1 131 ? -1.103 -7.436 -0.343 1.00 70.00 131 GLY A C 1
ATOM 1073 O O . GLY A 1 131 ? 0.122 -7.440 -0.447 1.00 70.00 131 GLY A O 1
ATOM 1074 N N . ILE A 1 132 ? -1.704 -7.860 0.773 1.00 76.06 132 ILE A N 1
ATOM 1075 C CA . ILE A 1 132 ? -1.012 -8.430 1.945 1.00 76.06 132 ILE A CA 1
ATOM 1076 C C . ILE A 1 132 ? -1.586 -9.800 2.308 1.00 76.06 132 ILE A C 1
ATOM 1078 O O . ILE A 1 132 ? -2.766 -10.053 2.123 1.00 76.06 132 ILE A O 1
ATOM 1082 N N . GLU A 1 133 ? -0.730 -10.703 2.790 1.00 74.31 133 GLU A N 1
ATOM 1083 C CA . GLU A 1 133 ? -1.132 -12.084 3.099 1.00 74.31 133 GLU A CA 1
ATOM 1084 C C . GLU A 1 133 ? -1.913 -12.168 4.411 1.00 74.31 133 GLU A C 1
ATOM 1086 O O . GLU A 1 133 ? -2.964 -12.797 4.461 1.00 74.31 133 GLU A O 1
ATOM 1091 N N . ASP A 1 134 ? -1.434 -11.467 5.440 1.00 85.50 134 ASP A N 1
ATOM 1092 C CA . ASP A 1 134 ? -1.988 -11.504 6.790 1.00 85.50 134 ASP A CA 1
ATOM 1093 C C . ASP A 1 134 ? -2.485 -10.125 7.229 1.00 85.50 134 ASP A C 1
ATOM 1095 O O . ASP A 1 134 ? -2.022 -9.088 6.742 1.00 85.50 134 ASP A O 1
ATOM 1099 N N . PHE A 1 135 ? -3.395 -10.111 8.203 1.00 90.12 135 PHE A N 1
ATOM 1100 C CA . PHE A 1 135 ? -3.758 -8.894 8.923 1.00 90.12 135 PHE A CA 1
ATOM 1101 C C . PHE A 1 135 ? -2.526 -8.309 9.624 1.00 90.12 135 PHE A C 1
ATOM 1103 O O . PHE A 1 135 ? -1.887 -8.968 10.443 1.00 90.12 135 PHE A O 1
ATOM 1110 N N . VAL A 1 136 ? -2.222 -7.042 9.347 1.00 91.38 136 VAL A N 1
ATOM 1111 C CA . VAL A 1 136 ? -1.103 -6.318 9.964 1.00 91.38 136 VAL A CA 1
ATOM 1112 C C . VAL A 1 136 ? -1.648 -5.246 10.894 1.00 91.38 136 VAL A C 1
ATOM 1114 O O . VAL A 1 136 ? -2.537 -4.489 10.510 1.00 91.38 136 VAL A O 1
ATOM 1117 N N . ASN A 1 137 ? -1.110 -5.150 12.109 1.00 94.00 137 ASN A N 1
ATOM 1118 C CA . ASN A 1 137 ? -1.501 -4.113 13.061 1.00 94.00 137 ASN A CA 1
ATOM 1119 C C . ASN A 1 137 ? -1.347 -2.710 12.441 1.00 94.00 137 ASN A C 1
ATOM 1121 O O . ASN A 1 137 ? -0.312 -2.408 11.846 1.00 94.00 137 ASN A O 1
ATOM 1125 N N . LEU A 1 138 ? -2.356 -1.844 12.577 1.00 93.62 138 LEU A N 1
ATOM 1126 C CA . LEU A 1 138 ? -2.359 -0.522 11.942 1.00 93.62 138 LEU A CA 1
ATOM 1127 C C . LEU A 1 138 ? -1.234 0.377 12.454 1.00 93.62 138 LEU A C 1
ATOM 1129 O O . LEU A 1 138 ? -0.674 1.155 11.684 1.00 93.62 138 LEU A O 1
ATOM 1133 N N . ALA A 1 139 ? -0.885 0.270 13.733 1.00 91.50 139 ALA A N 1
ATOM 1134 C CA . ALA A 1 139 ? 0.159 1.076 14.347 1.00 91.50 139 ALA A CA 1
ATOM 1135 C C . ALA A 1 139 ? 1.546 0.695 13.792 1.00 91.50 139 ALA A C 1
ATOM 1137 O O . ALA A 1 139 ? 2.353 1.557 13.436 1.00 91.50 139 ALA A O 1
ATOM 1138 N N . GLU A 1 140 ? 1.791 -0.607 13.626 1.00 91.12 140 GLU A N 1
ATOM 1139 C CA . GLU A 1 140 ? 2.967 -1.121 12.922 1.00 91.12 140 GLU A CA 1
ATOM 1140 C C . GLU A 1 140 ? 2.962 -0.724 11.441 1.00 91.12 140 GLU A C 1
ATOM 1142 O O . GLU A 1 140 ? 3.974 -0.262 10.904 1.00 91.12 140 GLU A O 1
ATOM 1147 N N . LEU A 1 141 ? 1.821 -0.895 10.774 1.00 89.50 141 LEU A N 1
ATOM 1148 C CA . LEU A 1 141 ? 1.688 -0.621 9.354 1.00 89.50 141 LEU A CA 1
ATOM 1149 C C . LEU A 1 141 ? 1.936 0.859 9.061 1.00 89.50 141 LEU A C 1
ATOM 1151 O O . LEU A 1 141 ? 2.664 1.154 8.119 1.00 89.50 141 LEU A O 1
ATOM 1155 N N . LYS A 1 142 ? 1.445 1.775 9.909 1.00 90.50 142 LYS A N 1
ATOM 1156 C CA . LYS A 1 142 ? 1.722 3.218 9.833 1.00 90.50 142 LYS A CA 1
ATOM 1157 C C . LYS A 1 142 ? 3.226 3.485 9.770 1.00 90.50 142 LYS A C 1
ATOM 1159 O O . LYS A 1 142 ? 3.686 4.156 8.849 1.00 90.50 142 LYS A O 1
ATOM 1164 N N . ILE A 1 143 ? 3.999 2.905 10.689 1.00 88.62 143 ILE A N 1
ATOM 1165 C CA . ILE A 1 143 ? 5.459 3.082 10.727 1.00 88.62 143 ILE A CA 1
ATOM 1166 C C . ILE A 1 143 ? 6.102 2.570 9.435 1.00 88.62 143 ILE A C 1
ATOM 1168 O O . ILE A 1 143 ? 6.980 3.229 8.878 1.00 88.62 143 ILE A O 1
ATOM 1172 N N . ARG A 1 144 ? 5.666 1.403 8.946 1.00 84.62 144 ARG A N 1
ATOM 1173 C CA . ARG A 1 144 ? 6.196 0.803 7.713 1.00 84.62 144 ARG A CA 1
ATOM 1174 C C . ARG A 1 144 ? 5.884 1.653 6.485 1.00 84.62 144 ARG A C 1
ATOM 1176 O O . ARG A 1 144 ? 6.753 1.803 5.628 1.00 84.62 144 ARG A O 1
ATOM 1183 N N . VAL A 1 145 ? 4.656 2.167 6.387 1.00 86.06 145 VAL A N 1
ATOM 1184 C CA . VAL A 1 145 ? 4.207 2.870 5.188 1.00 86.06 145 VAL A CA 1
ATOM 1185 C C . VAL A 1 145 ? 4.596 4.329 5.202 1.00 86.06 145 VAL A C 1
ATOM 1187 O O . VAL A 1 145 ? 5.187 4.743 4.221 1.00 86.06 145 VAL A O 1
ATOM 1190 N N . ILE A 1 146 ? 4.335 5.099 6.259 1.00 87.94 146 ILE A N 1
ATOM 1191 C CA . ILE A 1 146 ? 4.530 6.560 6.281 1.00 87.94 146 ILE A CA 1
ATOM 1192 C C . ILE A 1 146 ? 5.698 7.027 7.157 1.00 87.94 146 ILE A C 1
ATOM 1194 O O . ILE A 1 146 ? 6.153 8.155 6.985 1.00 87.94 146 ILE A O 1
ATOM 1198 N N . GLY A 1 147 ? 6.251 6.153 8.001 1.00 80.12 147 GLY A N 1
ATOM 1199 C CA . GLY A 1 147 ? 7.328 6.486 8.938 1.00 80.12 147 GLY A CA 1
ATOM 1200 C C . GLY A 1 147 ? 6.823 6.794 10.351 1.00 80.12 147 GLY A C 1
ATOM 1201 O O . GLY A 1 147 ? 5.639 6.641 10.650 1.00 80.12 147 GLY A O 1
ATOM 1202 N N . SER A 1 148 ? 7.759 7.157 11.233 1.00 63.12 148 SER A N 1
ATOM 1203 C CA . SER A 1 148 ? 7.509 7.541 12.631 1.00 63.12 148 SER A CA 1
ATOM 1204 C C . SER A 1 148 ? 7.267 9.030 12.791 1.00 63.12 148 SER A C 1
ATOM 1206 O O . SER A 1 148 ? 8.093 9.775 12.214 1.00 63.12 148 SER A O 1
#

Foldseek 3Di:
DDPLPQFDDLVLLVLLLVLVQQLLQLQVVLCVLLVDPDGLVPDPVSVVVSVLSLVQWDWDQDPVVRDIDTHHPVCPVVPVVDDDDDDDRPDKFKKKAFQVPRDIDIRDDSVVSSVCRRVGRQQRMFMDINNDDDTHRRSVSSCVRPRD

Sequence (148 aa):
MKIIGHTITEKEADLFCERIFCLAQARPRLREILKLDSDPKHSPLAQKIAKQLVLGKLIVVDNNKNDVFFFREDKSHEFTDVTLLADETPELEIHLYNNRNGKELGPISLLKLYYLLPKLNLEEFSLWHTGIEDFVNLAELKIRVIGS

Radius of gyration: 16.98 Å; chains: 1; bounding box: 36×32×53 Å

Secondary structure (DSSP, 8-state):
-----S---HHHHHHHHHHHHHHHHHHHHHHHHTT-SS-GGG-HHHHHHHHHHHTTEEEEEETTTTEEEEEEGGGGGG-TT---PPPP-----EEEEETTTTEEEEEE-HHHHHHHGGGS-TTTEEEEETT-SS-EEHHHHHHHHH--